Protein AF-A0A494QZA5-F1 (afdb_monomer_lite)

Radius of gyration: 11.35 Å; chains: 1; bounding box: 25×20×33 Å

Secondary structure (DSSP, 8-state):
--EEEGGG--TT-EEE-SSSS-EEEEEEEEE-TTHHHHSTT--EEEEEETTEEEEEETTSEEE---

pLDDT: mean 91.32, std 7.0, range [63.56, 98.12]

Structure (mmCIF, N/CA/C/O backbone):
data_AF-A0A494QZA5-F1
#
_entry.id   AF-A0A494QZA5-F1
#
loop_
_atom_site.group_PDB
_atom_site.id
_atom_site.type_symbol
_atom_site.label_atom_id
_atom_site.label_alt_id
_atom_site.label_comp_id
_atom_site.label_asym_id
_atom_site.label_entity_id
_atom_site.label_seq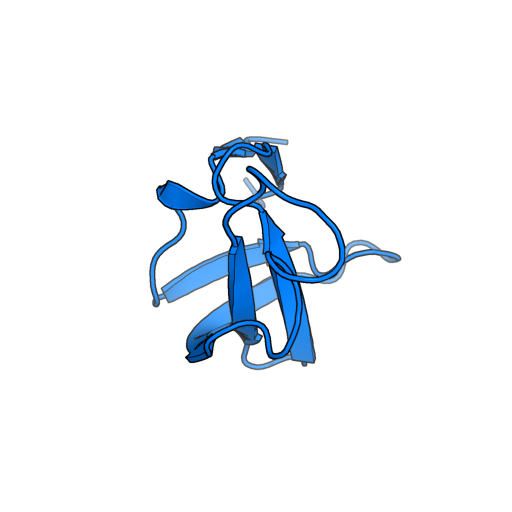_id
_atom_site.pdbx_PDB_ins_code
_atom_site.Cartn_x
_atom_site.Cartn_y
_atom_site.Cartn_z
_atom_site.occupancy
_atom_site.B_iso_or_equiv
_atom_site.auth_seq_id
_atom_site.auth_comp_id
_atom_site.auth_asym_id
_atom_site.auth_atom_id
_atom_site.pdbx_PDB_model_num
ATOM 1 N N . MET A 1 1 ? -2.275 13.221 12.780 1.00 72.31 1 MET A N 1
ATOM 2 C CA . MET A 1 1 ? -2.379 12.031 11.908 1.00 72.31 1 MET A CA 1
ATOM 3 C C . MET A 1 1 ? -0.997 11.481 11.582 1.00 72.31 1 MET A C 1
ATOM 5 O O . MET A 1 1 ? -0.260 12.128 10.835 1.00 72.31 1 MET A O 1
ATOM 9 N N . PRO A 1 2 ? -0.625 10.334 12.166 1.00 90.44 2 PRO A N 1
ATOM 10 C CA . PRO A 1 2 ? 0.636 9.663 11.885 1.00 90.44 2 PRO A CA 1
ATOM 11 C C . PRO A 1 2 ? 0.715 9.169 10.431 1.00 90.44 2 PRO A C 1
ATOM 13 O O . PRO A 1 2 ? -0.295 8.965 9.751 1.00 90.44 2 PRO A O 1
ATOM 16 N N . THR A 1 3 ? 1.940 8.996 9.931 1.00 93.00 3 THR A N 1
ATOM 17 C CA . THR A 1 3 ? 2.189 8.438 8.595 1.00 93.00 3 THR A CA 1
ATOM 18 C C . THR A 1 3 ? 3.233 7.335 8.659 1.00 93.00 3 THR A C 1
ATOM 20 O O . THR A 1 3 ? 4.109 7.354 9.522 1.00 93.00 3 THR A O 1
ATOM 23 N N . LYS A 1 4 ? 3.139 6.388 7.729 1.00 94.00 4 LYS A N 1
ATOM 24 C CA . LYS A 1 4 ? 4.169 5.389 7.428 1.00 94.00 4 LYS A CA 1
ATOM 25 C C . LYS A 1 4 ? 4.594 5.559 5.980 1.00 94.00 4 LYS A C 1
ATOM 27 O O . LYS A 1 4 ? 3.772 5.928 5.143 1.00 94.00 4 LYS A O 1
ATOM 32 N N . ARG A 1 5 ? 5.845 5.271 5.646 1.00 95.69 5 ARG A N 1
ATOM 33 C CA . ARG A 1 5 ? 6.249 5.178 4.242 1.00 95.69 5 ARG A CA 1
ATOM 34 C C . ARG A 1 5 ? 5.525 3.991 3.590 1.00 95.69 5 ARG A C 1
ATOM 36 O O . ARG A 1 5 ? 5.292 2.976 4.241 1.00 95.69 5 ARG A O 1
ATOM 43 N N . GLY A 1 6 ? 5.176 4.086 2.309 1.00 94.56 6 GLY A N 1
ATOM 44 C CA . GLY A 1 6 ? 4.456 3.020 1.604 1.00 94.56 6 GLY A CA 1
ATOM 45 C C . GLY A 1 6 ? 5.152 1.657 1.670 1.00 94.56 6 GLY A C 1
ATOM 46 O O . GLY A 1 6 ? 4.494 0.633 1.850 1.00 94.56 6 GLY A O 1
ATOM 47 N N . SER A 1 7 ? 6.487 1.644 1.635 1.00 95.62 7 SER A N 1
ATOM 48 C CA . SER A 1 7 ? 7.298 0.435 1.821 1.00 9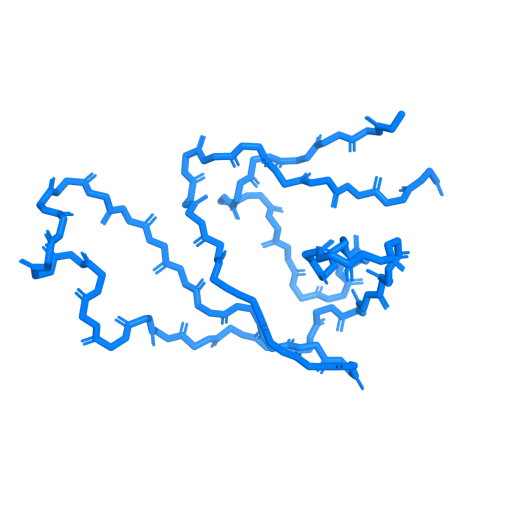5.62 7 SER A CA 1
ATOM 49 C C . SER A 1 7 ? 7.179 -0.197 3.215 1.00 95.62 7 SER A C 1
ATOM 51 O O . SER A 1 7 ? 7.506 -1.368 3.379 1.00 95.62 7 SER A O 1
ATOM 53 N N . GLU A 1 8 ? 6.739 0.560 4.221 1.00 96.75 8 GLU A N 1
ATOM 54 C CA . GLU A 1 8 ? 6.610 0.122 5.617 1.00 96.75 8 GLU A CA 1
ATOM 55 C C . GLU A 1 8 ? 5.214 -0.421 5.946 1.00 96.75 8 GLU A C 1
ATOM 57 O O . GLU A 1 8 ? 5.033 -0.997 7.021 1.00 96.75 8 GLU A O 1
ATOM 62 N N . ILE A 1 9 ? 4.238 -0.260 5.044 1.00 96.56 9 ILE A N 1
ATOM 63 C CA . ILE A 1 9 ? 2.887 -0.796 5.232 1.00 96.56 9 ILE A CA 1
ATOM 64 C C . ILE A 1 9 ? 2.922 -2.321 5.133 1.00 96.56 9 ILE A C 1
ATOM 66 O O . ILE A 1 9 ? 3.473 -2.897 4.189 1.00 96.56 9 ILE A O 1
ATOM 70 N N . LYS A 1 10 ? 2.298 -2.980 6.107 1.00 97.12 10 LYS A N 1
ATOM 71 C CA . LYS A 1 10 ? 2.214 -4.439 6.214 1.00 97.12 10 LYS A CA 1
ATOM 72 C C . LYS A 1 10 ? 0.766 -4.914 6.159 1.00 97.12 10 LYS A C 1
ATOM 74 O O . LYS A 1 10 ? -0.168 -4.160 6.419 1.00 97.12 10 LYS A O 1
ATOM 79 N N . VAL A 1 11 ? 0.582 -6.198 5.852 1.00 96.88 11 VAL A N 1
ATOM 80 C CA . VAL A 1 11 ? -0.712 -6.862 6.061 1.00 96.88 11 VAL A CA 1
ATOM 81 C C . VAL A 1 11 ? -1.080 -6.737 7.541 1.00 96.88 11 VAL A C 1
ATOM 83 O O . VAL A 1 11 ? -0.235 -6.940 8.411 1.00 96.88 11 VAL A O 1
ATOM 86 N N . GLY A 1 12 ? -2.329 -6.368 7.813 1.00 96.38 12 GLY A N 1
ATOM 87 C CA . GLY A 1 12 ? -2.834 -6.071 9.151 1.00 96.38 12 GLY A CA 1
ATOM 88 C C . GLY A 1 12 ? -2.804 -4.589 9.535 1.00 96.38 12 GLY A C 1
ATOM 89 O O . GLY A 1 12 ? -3.543 -4.211 10.444 1.00 96.38 12 GLY A O 1
ATOM 90 N N . ASP A 1 13 ? -2.040 -3.740 8.838 1.00 95.56 13 ASP A N 1
ATOM 91 C CA . ASP A 1 13 ? -2.051 -2.296 9.099 1.00 95.56 13 ASP A CA 1
ATOM 92 C C . ASP A 1 13 ? -3.414 -1.683 8.742 1.00 95.56 13 ASP A C 1
ATOM 94 O O . ASP A 1 13 ? -4.015 -2.022 7.719 1.00 95.56 13 ASP A O 1
ATOM 98 N N . LEU A 1 14 ? -3.893 -0.751 9.572 1.00 94.94 14 LEU A N 1
ATOM 99 C CA . LEU A 1 14 ? -4.986 0.148 9.206 1.00 94.94 14 LEU A CA 1
ATOM 100 C C . LEU A 1 14 ? -4.421 1.349 8.442 1.00 94.94 14 LEU A C 1
ATOM 102 O O . LEU A 1 14 ? -3.501 2.008 8.920 1.00 94.94 14 LEU A O 1
ATOM 106 N N . ILE A 1 15 ? -4.997 1.654 7.281 1.00 93.94 15 ILE A N 1
ATOM 107 C CA . ILE A 1 15 ? -4.611 2.795 6.439 1.00 93.94 15 ILE A CA 1
ATOM 108 C C . ILE A 1 15 ? -5.846 3.580 5.994 1.00 93.94 15 ILE A C 1
ATOM 110 O O . ILE A 1 15 ? -6.943 3.022 5.912 1.00 93.94 15 ILE A O 1
ATOM 114 N N . HIS A 1 16 ? -5.676 4.860 5.662 1.00 92.31 16 HIS A N 1
ATOM 115 C CA . HIS A 1 16 ? -6.741 5.641 5.027 1.00 92.31 16 HIS A CA 1
ATOM 116 C C . HIS A 1 16 ? -6.868 5.312 3.529 1.00 92.31 16 HIS A C 1
ATOM 118 O O . HIS A 1 16 ? -5.881 5.262 2.794 1.00 92.31 16 HIS A O 1
ATOM 124 N N . LEU A 1 17 ? -8.103 5.136 3.064 1.00 87.44 17 LEU A N 1
ATOM 125 C CA . LEU A 1 17 ? -8.482 4.814 1.690 1.00 87.44 17 LEU A CA 1
ATOM 126 C C . LEU A 1 17 ? -8.964 6.073 0.957 1.00 87.44 17 LEU A C 1
ATOM 128 O O . LEU A 1 17 ? -10.155 6.245 0.707 1.00 87.44 17 LEU A O 1
ATOM 132 N N . GLY A 1 18 ? -8.036 6.965 0.609 1.00 78.62 18 GLY A N 1
ATOM 133 C CA . GLY A 1 18 ? -8.327 8.123 -0.242 1.00 78.62 18 GLY A CA 1
ATOM 134 C C . GLY A 1 18 ? -9.354 9.103 0.348 1.00 78.62 18 GLY A C 1
ATOM 135 O O . GLY A 1 18 ? -9.214 9.547 1.486 1.00 78.62 18 GLY A O 1
ATOM 136 N N . LEU A 1 19 ? -10.347 9.499 -0.461 1.00 63.56 19 LEU A N 1
ATOM 137 C CA . LEU A 1 19 ? -11.309 10.556 -0.125 1.00 63.56 19 LEU A CA 1
ATOM 138 C C . LEU A 1 19 ? -12.394 10.059 0.847 1.00 63.56 19 LEU A C 1
ATOM 140 O O . LEU A 1 19 ? -13.094 9.087 0.567 1.00 63.56 19 LEU A O 1
ATOM 144 N N . GLY A 1 20 ? -12.570 10.783 1.957 1.00 65.00 20 GLY A N 1
ATOM 145 C CA . GLY A 1 20 ? -13.698 10.612 2.881 1.00 65.00 20 GLY A CA 1
ATOM 146 C C . GLY A 1 20 ? -13.371 9.985 4.238 1.00 65.00 20 GLY A C 1
ATOM 147 O O . GLY A 1 20 ? -14.244 9.335 4.800 1.00 65.00 20 GLY A O 1
ATOM 148 N N . GLU A 1 21 ? -12.141 10.132 4.751 1.00 73.50 21 GLU A N 1
ATOM 149 C CA . GLU A 1 21 ? -11.717 9.630 6.081 1.00 73.50 21 GLU A CA 1
ATOM 150 C C . GLU A 1 21 ? -11.915 8.114 6.294 1.00 73.50 21 GLU A C 1
ATOM 152 O O . GLU A 1 21 ? -11.775 7.593 7.398 1.00 73.50 21 GLU A O 1
ATOM 157 N N . ARG A 1 22 ? -12.207 7.363 5.227 1.00 87.38 22 ARG A N 1
ATOM 158 C CA . ARG A 1 22 ? -12.415 5.918 5.302 1.00 87.38 22 ARG A CA 1
ATOM 159 C C . ARG A 1 22 ? -11.100 5.239 5.631 1.00 87.38 22 ARG A C 1
ATOM 161 O O . ARG A 1 22 ? -10.105 5.465 4.948 1.00 87.38 22 ARG A O 1
ATOM 168 N N . THR A 1 23 ? -11.115 4.355 6.616 1.00 92.38 23 THR A N 1
ATOM 169 C CA . THR A 1 23 ? -9.986 3.483 6.927 1.00 92.38 23 THR A CA 1
ATOM 170 C C . THR A 1 23 ? -10.305 2.041 6.546 1.00 92.38 23 THR A C 1
ATOM 172 O O . THR A 1 23 ? -11.467 1.630 6.508 1.00 92.38 23 THR A O 1
ATOM 175 N N . GLY A 1 24 ? -9.270 1.281 6.205 1.00 94.19 24 GLY A N 1
ATOM 176 C CA . GLY A 1 24 ? -9.365 -0.142 5.902 1.00 94.19 24 GLY A CA 1
ATOM 177 C C . GLY A 1 24 ? -8.140 -0.878 6.418 1.00 94.19 24 GLY A C 1
ATOM 178 O O . GLY A 1 24 ? -7.037 -0.325 6.433 1.00 94.19 24 GLY A O 1
ATOM 179 N N . ARG A 1 25 ? -8.334 -2.124 6.848 1.00 96.62 25 ARG A N 1
ATOM 180 C CA . ARG A 1 25 ? -7.244 -3.012 7.249 1.00 96.62 25 ARG A CA 1
ATOM 181 C C . ARG A 1 25 ? -6.697 -3.711 6.015 1.00 96.62 25 ARG A C 1
ATOM 183 O O . ARG A 1 25 ? -7.456 -4.350 5.291 1.00 96.62 25 ARG A O 1
ATOM 190 N N . VAL A 1 26 ? -5.391 -3.627 5.789 1.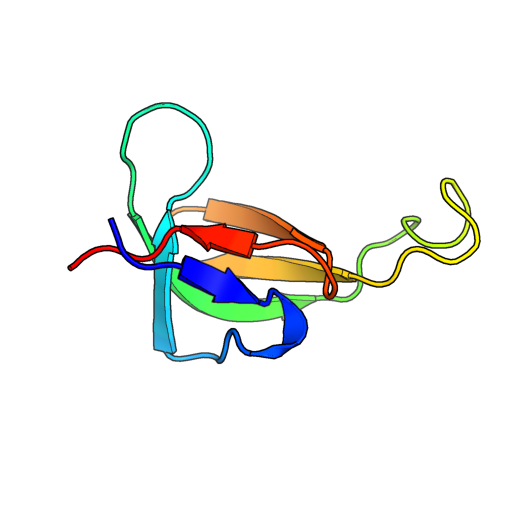00 97.12 26 VAL A N 1
ATOM 191 C CA . VAL A 1 26 ? -4.722 -4.320 4.681 1.00 97.12 26 VAL A CA 1
ATOM 192 C C . VAL A 1 26 ? -4.829 -5.830 4.873 1.00 97.12 26 VAL A C 1
ATOM 194 O O . VAL A 1 26 ? -4.421 -6.354 5.908 1.0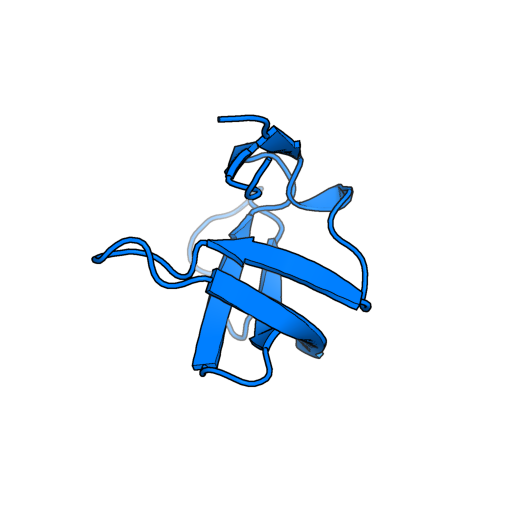0 97.12 26 VAL A O 1
ATOM 197 N N . VAL A 1 27 ? -5.356 -6.523 3.867 1.00 98.12 27 VAL A N 1
ATOM 198 C CA . VAL A 1 27 ? -5.511 -7.986 3.856 1.00 98.12 27 VAL A CA 1
ATOM 199 C C . VAL A 1 27 ? -4.491 -8.662 2.945 1.00 98.12 27 VAL A C 1
ATOM 201 O O . VAL A 1 27 ? -3.998 -9.734 3.272 1.00 98.12 27 VAL A O 1
ATOM 204 N N . GLU A 1 28 ? -4.119 -8.019 1.838 1.00 97.81 28 GLU A N 1
ATOM 205 C CA . GLU A 1 28 ? -3.099 -8.516 0.914 1.00 97.81 28 GLU A CA 1
ATOM 206 C C . GLU A 1 28 ? -2.512 -7.376 0.070 1.00 97.81 28 GLU A C 1
ATOM 208 O O . GLU A 1 28 ? -3.056 -6.268 0.009 1.00 97.81 28 GLU A O 1
ATOM 213 N N . PHE A 1 29 ? -1.414 -7.671 -0.625 1.00 97.06 29 PHE A N 1
ATOM 214 C CA . PHE A 1 29 ? -0.842 -6.788 -1.635 1.00 97.06 29 PHE A CA 1
ATOM 215 C C . PHE A 1 29 ? -0.847 -7.463 -2.997 1.00 97.06 29 PHE A C 1
ATOM 217 O O . PHE A 1 29 ? -0.522 -8.642 -3.118 1.00 97.06 29 PHE A O 1
ATOM 224 N N . LYS A 1 30 ? -1.137 -6.678 -4.033 1.00 96.50 30 LYS A N 1
ATOM 225 C CA . LYS A 1 30 ? -1.005 -7.084 -5.432 1.00 96.50 30 LYS A CA 1
ATOM 226 C C . LYS A 1 30 ? 0.008 -6.206 -6.143 1.00 96.50 30 LYS A C 1
ATOM 228 O O . LYS A 1 30 ? 0.180 -5.031 -5.811 1.00 96.50 30 LYS A O 1
ATOM 233 N N . THR A 1 31 ? 0.663 -6.770 -7.149 1.00 93.19 31 THR A N 1
ATOM 234 C CA . THR A 1 31 ? 1.513 -6.002 -8.059 1.00 93.19 31 THR A CA 1
ATOM 235 C C . THR A 1 31 ? 0.663 -4.973 -8.795 1.00 93.19 31 THR A C 1
ATOM 237 O O . THR A 1 31 ? -0.421 -5.292 -9.285 1.00 93.19 31 THR A O 1
ATOM 240 N N . HIS A 1 32 ? 1.137 -3.729 -8.874 1.00 92.69 32 HIS A N 1
ATOM 241 C CA . HIS A 1 32 ? 0.447 -2.722 -9.667 1.00 92.69 32 HIS A CA 1
ATOM 242 C C . HIS A 1 32 ? 0.679 -3.005 -11.160 1.00 92.69 32 HIS A C 1
ATOM 244 O O . HIS A 1 32 ? 1.835 -3.040 -11.579 1.00 92.69 32 HIS A O 1
ATOM 250 N N . PRO A 1 33 ? -0.375 -3.171 -11.980 1.00 85.81 33 PRO A N 1
ATOM 251 C CA . PRO A 1 33 ? -0.250 -3.772 -13.307 1.00 85.81 33 PRO A CA 1
ATOM 252 C C . PRO A 1 33 ? 0.639 -2.982 -14.274 1.00 85.81 33 PRO A C 1
ATOM 254 O O . PRO A 1 33 ? 1.203 -3.581 -15.175 1.00 85.81 33 PRO A O 1
ATOM 257 N N . ARG A 1 34 ? 0.764 -1.653 -14.111 1.00 87.31 34 ARG A N 1
ATOM 258 C CA . ARG A 1 34 ? 1.509 -0.778 -15.045 1.00 87.31 34 ARG A CA 1
ATOM 259 C C . ARG A 1 34 ? 2.199 0.427 -14.391 1.00 87.31 34 ARG A C 1
ATOM 261 O O . ARG A 1 34 ? 2.399 1.450 -15.038 1.00 87.31 34 ARG A O 1
ATOM 268 N N . LEU A 1 35 ? 2.509 0.368 -13.088 1.00 89.00 35 LEU A N 1
ATOM 269 C CA . LEU A 1 35 ? 3.033 1.557 -12.384 1.00 89.00 35 LEU A CA 1
ATOM 270 C C . LEU A 1 35 ? 4.395 1.980 -12.936 1.00 89.00 35 LEU A C 1
ATOM 272 O O . LEU A 1 35 ? 4.558 3.129 -13.334 1.00 89.00 35 LEU A O 1
ATOM 276 N N . ALA A 1 36 ? 5.328 1.030 -12.994 1.00 85.62 36 ALA A N 1
ATOM 277 C CA . ALA A 1 36 ? 6.688 1.267 -13.462 1.00 85.62 36 ALA A CA 1
ATOM 278 C C . ALA A 1 36 ? 6.751 1.580 -14.967 1.00 85.62 36 ALA A C 1
ATOM 280 O O . ALA A 1 36 ? 7.612 2.343 -15.389 1.00 85.62 36 ALA A O 1
ATOM 281 N N . GLU A 1 37 ? 5.829 1.030 -15.769 1.00 88.88 37 GLU A N 1
ATOM 282 C CA . GLU A 1 37 ? 5.728 1.335 -17.204 1.00 88.88 37 GLU A CA 1
ATOM 283 C C . GLU A 1 37 ? 5.325 2.791 -17.450 1.00 88.88 37 GLU A C 1
ATOM 285 O O . GLU A 1 37 ? 5.892 3.459 -18.309 1.00 88.88 37 GLU A O 1
ATOM 290 N N . LEU A 1 38 ? 4.327 3.279 -16.706 1.00 91.31 38 LEU A N 1
ATOM 291 C CA . LEU A 1 38 ? 3.798 4.634 -16.869 1.00 91.31 38 LEU A CA 1
ATOM 292 C C . LEU A 1 38 ? 4.647 5.681 -16.143 1.00 91.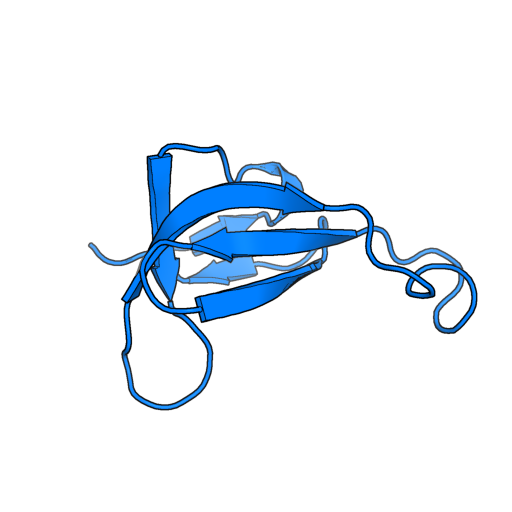31 38 LEU A C 1
ATOM 294 O O . LEU A 1 38 ? 4.641 6.845 -16.531 1.00 91.31 38 LEU A O 1
ATOM 298 N N . ASN A 1 39 ? 5.355 5.278 -15.086 1.00 90.94 39 ASN A N 1
ATOM 299 C CA . ASN A 1 39 ? 6.178 6.153 -14.261 1.00 90.94 39 ASN A CA 1
ATOM 300 C C . ASN A 1 39 ? 7.517 5.465 -13.948 1.00 90.94 39 ASN A C 1
ATOM 302 O O . ASN A 1 39 ? 7.676 4.873 -12.872 1.00 90.94 39 ASN A O 1
ATOM 306 N N . PRO A 1 40 ? 8.486 5.520 -14.878 1.00 89.38 40 PRO A N 1
ATOM 307 C CA . PRO A 1 40 ? 9.801 4.930 -14.669 1.00 89.38 40 PRO A CA 1
ATOM 308 C C . PRO A 1 40 ? 10.452 5.440 -13.376 1.00 89.38 40 PRO A C 1
ATOM 310 O O . PRO A 1 40 ? 10.484 6.640 -13.114 1.00 89.38 40 PRO A O 1
ATOM 313 N N . GLY A 1 41 ? 10.963 4.519 -12.556 1.00 89.00 41 GLY A N 1
ATOM 314 C CA . GLY A 1 41 ? 11.595 4.834 -11.268 1.00 89.00 41 GLY A CA 1
ATOM 315 C C . GLY A 1 41 ? 10.639 4.916 -10.072 1.00 89.00 41 GLY A C 1
ATOM 316 O O . GLY A 1 41 ? 11.112 4.979 -8.938 1.00 89.00 41 GLY A O 1
ATOM 317 N N . ILE A 1 42 ? 9.320 4.853 -10.286 1.00 91.56 42 ILE A N 1
ATOM 318 C CA . ILE A 1 42 ? 8.342 4.728 -9.200 1.00 91.56 42 ILE A CA 1
ATOM 319 C C . ILE A 1 42 ? 8.062 3.250 -8.935 1.00 91.56 42 ILE A C 1
ATOM 321 O O . ILE A 1 42 ? 7.703 2.493 -9.839 1.00 91.56 42 ILE A O 1
ATOM 325 N N . THR A 1 43 ? 8.177 2.850 -7.671 1.00 92.44 43 THR A N 1
ATOM 326 C CA . THR A 1 43 ? 7.780 1.516 -7.213 1.00 92.44 43 THR A CA 1
ATOM 327 C C . THR A 1 43 ? 6.555 1.615 -6.317 1.00 92.44 43 THR A C 1
ATOM 329 O O . THR A 1 43 ? 6.319 2.617 -5.639 1.00 92.44 43 THR A O 1
ATOM 332 N N . GLY A 1 44 ? 5.723 0.584 -6.349 1.00 94.19 44 GLY A N 1
ATOM 333 C CA . GLY A 1 44 ? 4.485 0.580 -5.594 1.00 94.19 44 GLY A CA 1
ATOM 334 C C . GLY A 1 44 ? 3.648 -0.656 -5.856 1.00 94.19 44 GLY A C 1
ATOM 335 O O . GLY A 1 44 ? 3.905 -1.451 -6.765 1.00 94.19 44 GLY A O 1
ATOM 336 N N . ARG A 1 45 ? 2.638 -0.824 -5.013 1.00 95.19 45 ARG A N 1
ATOM 337 C CA . ARG A 1 45 ? 1.774 -2.003 -4.947 1.00 95.19 45 ARG A CA 1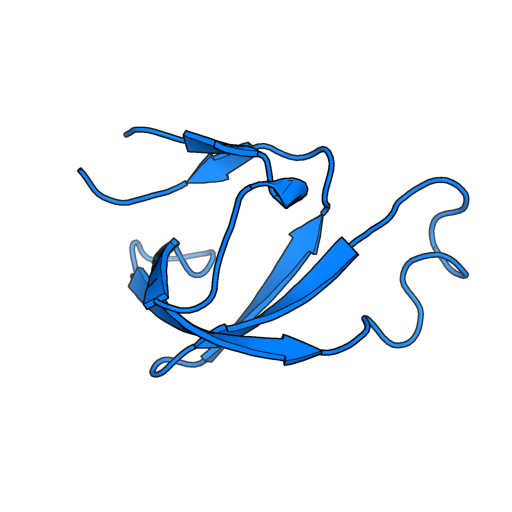
ATOM 338 C C . ARG A 1 45 ? 0.335 -1.563 -4.722 1.00 95.19 45 ARG A C 1
ATOM 340 O O . ARG A 1 45 ? 0.076 -0.467 -4.235 1.00 95.19 45 ARG A O 1
ATOM 347 N N . VAL A 1 46 ? -0.613 -2.422 -5.061 1.00 95.81 46 VAL A N 1
ATOM 348 C CA . VAL A 1 46 ? -2.016 -2.225 -4.695 1.00 95.81 46 VAL A CA 1
ATOM 349 C C . VAL A 1 46 ? -2.237 -2.885 -3.342 1.00 95.81 46 VAL A C 1
ATOM 351 O O . VAL A 1 46 ? -2.117 -4.104 -3.227 1.00 95.81 46 VAL A O 1
ATOM 354 N N . ALA A 1 47 ? -2.549 -2.093 -2.321 1.00 96.19 47 ALA A N 1
ATOM 355 C CA . ALA A 1 47 ? -3.029 -2.607 -1.049 1.00 96.19 47 ALA A CA 1
ATOM 356 C C . ALA A 1 47 ? -4.514 -2.932 -1.185 1.00 96.19 47 ALA A C 1
ATOM 358 O O . ALA A 1 47 ? -5.329 -2.046 -1.451 1.00 96.19 47 ALA A O 1
ATOM 359 N N . VAL A 1 48 ? -4.860 -4.202 -1.012 1.00 96.62 48 VAL A N 1
ATOM 360 C CA . VAL A 1 48 ? -6.248 -4.639 -0.886 1.00 96.62 48 VAL A CA 1
ATOM 361 C C . VAL A 1 48 ? -6.577 -4.655 0.599 1.00 96.62 48 VAL A C 1
ATOM 363 O O . VAL A 1 48 ? -5.814 -5.168 1.417 1.00 96.62 48 VAL A O 1
ATOM 366 N N . THR A 1 49 ? -7.710 -4.069 0.949 1.00 95.50 49 THR A N 1
ATOM 367 C CA . THR A 1 49 ? -8.223 -3.968 2.314 1.00 95.50 49 THR A CA 1
ATOM 368 C C . THR A 1 49 ? -9.598 -4.614 2.413 1.00 95.50 49 THR A C 1
ATOM 370 O O . THR A 1 49 ? -10.242 -4.889 1.402 1.00 95.50 49 THR A O 1
ATOM 373 N N . ASP A 1 50 ? -10.089 -4.780 3.634 1.00 94.62 50 ASP A N 1
ATOM 374 C CA . ASP A 1 50 ? -11.464 -5.204 3.919 1.00 94.62 50 ASP A CA 1
ATOM 375 C C . ASP A 1 50 ? -12.547 -4.221 3.417 1.00 94.62 50 ASP A C 1
ATOM 377 O O . ASP A 1 50 ? -13.726 -4.568 3.376 1.00 94.62 50 ASP A O 1
ATOM 381 N N . ARG A 1 51 ? -12.172 -2.993 3.027 1.00 92.06 51 ARG A N 1
ATOM 382 C CA . ARG A 1 51 ? -13.098 -1.931 2.584 1.00 92.06 51 ARG A CA 1
ATOM 383 C C . ARG A 1 51 ? -12.893 -1.465 1.139 1.00 92.06 51 ARG A C 1
ATOM 385 O O . ARG A 1 51 ? -13.610 -0.561 0.701 1.00 92.06 51 ARG A O 1
ATOM 392 N N . GLY A 1 52 ? -11.935 -2.033 0.408 1.00 92.19 52 GLY A N 1
ATOM 393 C CA . GLY A 1 52 ? -11.577 -1.618 -0.953 1.00 92.19 52 GLY A CA 1
ATOM 394 C C . GLY A 1 52 ? -10.083 -1.757 -1.230 1.00 92.19 52 GLY A C 1
ATOM 395 O O . GLY A 1 52 ? -9.376 -2.444 -0.501 1.00 92.19 52 GLY A O 1
ATOM 396 N N . SER A 1 53 ? -9.578 -1.092 -2.265 1.00 93.00 53 SER A N 1
ATOM 397 C CA . SER A 1 53 ? -8.154 -1.130 -2.617 1.00 93.00 53 SER A CA 1
ATOM 398 C C . SER A 1 53 ? -7.599 0.251 -2.937 1.00 93.00 53 SER A C 1
ATOM 400 O O . SER A 1 53 ? -8.313 1.089 -3.485 1.00 93.00 53 SER A O 1
ATOM 402 N N . ILE A 1 54 ? -6.316 0.463 -2.649 1.00 93.44 54 ILE A N 1
ATOM 403 C CA . ILE A 1 54 ? -5.602 1.706 -2.950 1.00 93.44 54 ILE A CA 1
ATOM 404 C C . ILE A 1 54 ? -4.190 1.414 -3.458 1.00 93.44 54 ILE A C 1
ATOM 406 O O . ILE A 1 54 ? -3.530 0.478 -3.004 1.00 93.44 54 ILE A O 1
ATOM 410 N N . THR A 1 55 ? -3.713 2.224 -4.400 1.00 94.38 55 THR A N 1
ATOM 411 C CA . THR A 1 55 ? -2.312 2.191 -4.824 1.00 94.38 55 THR A CA 1
ATOM 412 C C . THR A 1 55 ? -1.438 2.852 -3.764 1.00 94.38 55 THR A C 1
ATOM 414 O O . THR A 1 55 ? -1.643 4.010 -3.409 1.00 94.38 55 THR A O 1
ATOM 417 N N . ILE A 1 56 ? -0.439 2.116 -3.290 1.00 94.19 56 ILE A N 1
ATOM 418 C CA . ILE A 1 56 ? 0.597 2.589 -2.380 1.00 94.19 56 ILE A CA 1
ATOM 419 C C . ILE A 1 56 ? 1.892 2.725 -3.170 1.00 94.19 56 ILE A C 1
ATOM 421 O O . ILE A 1 56 ? 2.397 1.746 -3.720 1.00 94.19 56 ILE A O 1
ATOM 425 N N . ILE A 1 57 ? 2.427 3.942 -3.213 1.00 95.06 57 ILE A N 1
ATOM 426 C CA . ILE A 1 57 ? 3.765 4.221 -3.739 1.00 95.06 57 ILE A CA 1
ATOM 427 C C . ILE A 1 57 ? 4.760 3.991 -2.606 1.00 95.06 57 ILE A C 1
ATOM 429 O O . ILE A 1 57 ? 4.594 4.553 -1.523 1.00 95.06 57 ILE A O 1
ATOM 433 N N . ASP A 1 58 ? 5.793 3.185 -2.842 1.00 93.00 58 ASP A N 1
ATOM 434 C CA . ASP A 1 58 ? 6.691 2.734 -1.776 1.00 93.00 58 ASP A CA 1
ATOM 435 C C . ASP A 1 58 ? 7.440 3.899 -1.117 1.00 93.00 58 ASP A C 1
ATOM 437 O O . ASP A 1 58 ? 7.700 3.850 0.078 1.00 93.00 58 ASP A O 1
ATOM 441 N N . GLN A 1 59 ? 7.765 4.960 -1.859 1.00 93.69 59 GLN A N 1
ATOM 442 C CA . GLN A 1 59 ? 8.480 6.136 -1.349 1.00 93.69 59 GLN A CA 1
ATOM 443 C C . GLN A 1 59 ? 7.552 7.172 -0.691 1.00 93.69 59 GLN A C 1
ATOM 445 O O . GLN A 1 59 ? 8.037 8.069 0.001 1.00 93.69 59 GLN A O 1
ATOM 450 N N . ALA A 1 60 ? 6.236 7.081 -0.906 1.00 93.00 60 ALA A N 1
ATOM 451 C CA . ALA A 1 60 ? 5.286 8.100 -0.473 1.00 93.00 60 ALA A CA 1
ATOM 452 C C . ALA A 1 60 ? 4.840 7.895 0.985 1.00 93.00 60 ALA A C 1
ATOM 454 O O . ALA A 1 60 ? 4.740 6.753 1.445 1.00 93.00 60 ALA A O 1
ATOM 455 N N . PRO A 1 61 ? 4.529 8.975 1.722 1.00 94.06 61 PRO A N 1
ATOM 456 C CA . PRO A 1 61 ? 3.887 8.864 3.024 1.00 94.06 61 PRO A CA 1
ATOM 457 C C . PRO A 1 61 ? 2.424 8.427 2.869 1.00 94.06 61 PRO A C 1
ATOM 459 O O . PRO A 1 61 ? 1.655 9.013 2.106 1.00 94.06 61 PRO A O 1
ATOM 462 N N . ILE A 1 62 ? 2.029 7.419 3.637 1.00 93.19 62 ILE A N 1
ATOM 463 C CA . ILE A 1 62 ? 0.673 6.884 3.737 1.00 93.19 62 ILE A CA 1
ATOM 464 C C . ILE A 1 62 ? 0.118 7.239 5.108 1.00 93.19 62 ILE A C 1
ATOM 466 O O . ILE A 1 62 ? 0.755 7.001 6.135 1.00 93.19 62 ILE A O 1
ATOM 470 N N . ARG A 1 63 ? -1.082 7.819 5.124 1.00 91.50 63 ARG A N 1
ATOM 471 C CA . ARG A 1 63 ? -1.778 8.171 6.363 1.00 91.50 63 ARG A CA 1
ATOM 472 C C . ARG A 1 63 ? -2.266 6.913 7.066 1.00 91.50 63 ARG A C 1
ATOM 474 O O . ARG A 1 63 ? -2.902 6.058 6.441 1.00 91.50 63 ARG A O 1
ATOM 481 N N . ILE A 1 64 ? -2.031 6.861 8.369 1.00 89.88 64 ILE A N 1
ATOM 482 C CA . ILE A 1 64 ? -2.574 5.846 9.266 1.00 89.88 64 ILE A CA 1
ATOM 483 C C . ILE A 1 64 ? -3.414 6.536 10.355 1.00 89.88 64 ILE A C 1
ATOM 485 O O . ILE A 1 64 ? -3.080 7.661 10.742 1.00 89.88 64 ILE A O 1
ATOM 489 N N . PRO A 1 65 ? -4.513 5.914 10.812 1.00 87.69 65 PRO A N 1
ATOM 490 C CA . PRO A 1 65 ? -5.250 6.415 11.966 1.00 87.69 65 PRO A CA 1
ATOM 491 C C . PRO A 1 65 ? -4.368 6.376 13.225 1.00 87.69 65 PRO A C 1
ATOM 493 O O . PRO A 1 65 ? -3.405 5.607 13.281 1.00 87.69 65 PRO A O 1
ATOM 496 N N . GLU A 1 66 ? -4.678 7.249 14.189 1.00 79.88 66 GLU A N 1
ATOM 497 C CA . GLU A 1 66 ? -4.046 7.253 15.521 1.00 79.88 66 GLU A CA 1
ATOM 498 C C . GLU A 1 66 ? -4.330 5.969 16.307 1.00 79.88 66 GLU A C 1
ATOM 500 O O . GLU A 1 66 ? -5.439 5.404 16.151 1.00 79.88 66 GLU A O 1
#

Foldseek 3Di:
DDWDALLPDDQQAWFADPPDRDIFGFHDWAADPCPCVVPPPWGWIWGQGPVGIDIHTRGDITDGDD

Sequence (66 aa):
MPTKRGSEIKVGDLIHLGLGERTGRVVEFKTHPRLAELNPGITGRVAVTDRGSITIIDQAPIRIPE